Protein AF-A0A7W4JWF0-F1 (afdb_monomer_lite)

Radius of gyration: 12.99 Å; chains: 1; bounding box: 32×18×31 Å

pLDDT: mean 74.89, std 12.74, range [34.5, 87.12]

Secondary structure (DSSP, 8-state):
--PPP-HHHHHHHHTT--HHHHHHTPPPTTSPPPPHHHHHHHHHHHHHHHHHHHHHT-GGGG-

Organism: NCBI:txid142834

Structure (mmCIF, N/CA/C/O backbone):
data_AF-A0A7W4JWF0-F1
#
_entry.id   AF-A0A7W4JWF0-F1
#
loop_
_atom_site.group_PDB
_atom_site.id
_atom_site.type_symbol
_atom_site.label_atom_id
_atom_site.label_alt_id
_atom_site.label_comp_id
_atom_site.label_asym_id
_atom_site.label_entity_id
_atom_site.label_seq_id
_atom_site.pdbx_PDB_ins_code
_atom_site.Cartn_x
_atom_site.Cartn_y
_atom_site.Cartn_z
_atom_site.occupancy
_atom_site.B_iso_or_equiv
_atom_site.auth_seq_id
_atom_site.auth_comp_id
_atom_site.auth_asym_id
_atom_site.auth_atom_id
_atom_site.pdbx_PDB_model_num
ATOM 1 N N . MET A 1 1 ? -21.430 -5.855 1.736 1.00 34.50 1 MET A N 1
ATOM 2 C CA . MET A 1 1 ? -20.287 -4.918 1.691 1.00 34.50 1 MET A CA 1
ATOM 3 C C . MET A 1 1 ? -19.495 -5.226 0.432 1.00 34.50 1 MET A C 1
ATOM 5 O O . MET A 1 1 ? -18.906 -6.293 0.353 1.00 34.50 1 MET A O 1
ATOM 9 N N . THR A 1 2 ? -19.547 -4.375 -0.589 1.00 35.03 2 THR A N 1
ATOM 10 C CA . THR A 1 2 ? -18.681 -4.505 -1.769 1.00 35.03 2 THR A CA 1
ATOM 11 C C . THR A 1 2 ? -17.345 -3.870 -1.420 1.00 35.03 2 THR A C 1
ATOM 13 O O . THR A 1 2 ? -17.269 -2.656 -1.241 1.00 35.03 2 THR A O 1
ATOM 16 N N . ILE A 1 3 ? -16.303 -4.688 -1.262 1.00 49.78 3 ILE A N 1
ATOM 17 C CA . ILE A 1 3 ? -14.934 -4.184 -1.138 1.00 49.78 3 ILE A CA 1
ATOM 18 C C . ILE A 1 3 ? -14.629 -3.500 -2.477 1.00 49.78 3 ILE A C 1
ATOM 20 O O . ILE A 1 3 ? -14.715 -4.168 -3.511 1.00 49.78 3 ILE A O 1
ATOM 24 N N . PRO A 1 4 ? -14.364 -2.181 -2.511 1.00 53.38 4 PRO A N 1
ATOM 25 C CA . PRO A 1 4 ? -14.062 -1.514 -3.766 1.00 53.38 4 PRO A CA 1
ATOM 26 C C . PRO A 1 4 ? -12.850 -2.198 -4.395 1.00 53.38 4 PRO A C 1
ATOM 28 O O . PRO A 1 4 ? -11.870 -2.484 -3.709 1.00 53.38 4 PRO A O 1
ATOM 31 N N . TYR A 1 5 ? -12.921 -2.481 -5.697 1.00 61.69 5 TYR A N 1
ATOM 32 C CA . TYR A 1 5 ? -11.739 -2.899 -6.439 1.00 61.69 5 TYR A CA 1
ATOM 33 C C . TYR A 1 5 ? -10.674 -1.817 -6.243 1.00 61.69 5 TYR A C 1
ATOM 35 O O . TYR A 1 5 ? -10.947 -0.635 -6.461 1.00 61.69 5 TYR A O 1
ATOM 43 N N . LEU A 1 6 ? -9.491 -2.214 -5.777 1.00 74.88 6 LEU A N 1
ATOM 44 C CA . LEU A 1 6 ? -8.380 -1.316 -5.480 1.00 74.88 6 LEU A CA 1
ATOM 45 C C . LEU A 1 6 ? -7.291 -1.547 -6.528 1.00 74.88 6 LEU A C 1
ATOM 47 O O . LEU A 1 6 ? -6.404 -2.374 -6.311 1.00 74.88 6 LEU A O 1
ATOM 51 N N . PRO A 1 7 ? -7.328 -0.824 -7.668 1.00 79.06 7 PRO A N 1
ATOM 52 C CA . PRO A 1 7 ? -6.350 -0.984 -8.737 1.00 79.06 7 PRO A CA 1
ATOM 53 C C . PRO A 1 7 ? -4.908 -0.876 -8.244 1.00 79.06 7 PRO A C 1
ATOM 55 O O . PRO A 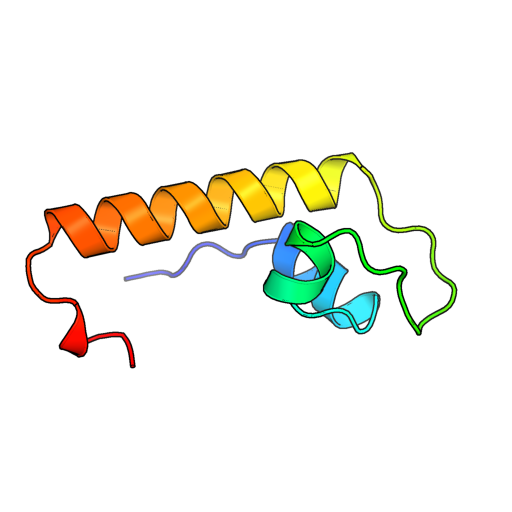1 7 ? -4.035 -1.546 -8.778 1.00 79.06 7 PRO A O 1
ATOM 58 N N . CYS A 1 8 ? -4.654 -0.069 -7.209 1.00 80.38 8 CYS A N 1
ATOM 59 C CA . CYS A 1 8 ? -3.334 0.048 -6.604 1.00 80.38 8 CYS A CA 1
ATOM 60 C C . CYS A 1 8 ? -2.827 -1.280 -6.027 1.00 80.38 8 CYS A C 1
ATOM 62 O O . CYS A 1 8 ? -1.673 -1.612 -6.275 1.00 80.38 8 CYS A O 1
ATOM 64 N N . LEU A 1 9 ? -3.670 -2.066 -5.351 1.00 81.88 9 LEU A N 1
ATOM 65 C CA . LEU A 1 9 ? -3.285 -3.365 -4.791 1.00 81.88 9 LEU A CA 1
ATOM 66 C C . LEU A 1 9 ? -2.993 -4.393 -5.887 1.00 81.88 9 LEU A C 1
ATOM 68 O O . LEU A 1 9 ? -1.985 -5.086 -5.813 1.00 81.88 9 LEU A O 1
ATOM 72 N N . ALA A 1 10 ? -3.796 -4.416 -6.954 1.00 83.88 10 ALA A N 1
ATOM 73 C CA . ALA A 1 10 ? -3.540 -5.277 -8.112 1.00 83.88 10 ALA A CA 1
ATOM 74 C C . ALA A 1 10 ? -2.208 -4.939 -8.812 1.00 83.88 10 ALA A C 1
ATOM 76 O O . ALA A 1 10 ? -1.545 -5.808 -9.374 1.00 83.88 10 ALA A O 1
ATOM 77 N N . GLN A 1 11 ? -1.789 -3.669 -8.787 1.00 82.56 11 GLN A N 1
ATOM 78 C CA . GLN A 1 11 ? -0.473 -3.266 -9.295 1.00 82.56 11 GLN A CA 1
ATOM 79 C C . GLN A 1 11 ? 0.661 -3.689 -8.354 1.00 82.56 11 GLN A C 1
ATOM 81 O O . GLN A 1 11 ? 1.734 -4.037 -8.839 1.00 82.56 11 GLN A O 1
ATOM 86 N N . MET A 1 12 ? 0.433 -3.698 -7.035 1.00 81.75 12 MET A N 1
ATOM 87 C CA . MET A 1 12 ? 1.405 -4.216 -6.062 1.00 81.75 12 MET A CA 1
ATOM 88 C C . MET A 1 12 ? 1.626 -5.719 -6.232 1.00 81.75 12 MET A C 1
ATOM 90 O O . MET A 1 12 ? 2.769 -6.168 -6.294 1.00 81.75 12 MET A O 1
ATOM 94 N N . GLU A 1 13 ? 0.544 -6.473 -6.420 1.00 83.81 13 GLU A N 1
ATOM 95 C CA . GLU A 1 13 ? 0.589 -7.909 -6.703 1.00 83.81 13 GLU A CA 1
ATOM 96 C C . GLU A 1 13 ? 1.384 -8.209 -7.982 1.00 83.81 13 GLU A C 1
ATOM 98 O O . GLU A 1 13 ? 2.315 -9.009 -7.961 1.00 83.81 13 GLU A O 1
ATOM 103 N N . LYS A 1 14 ? 1.112 -7.487 -9.079 1.00 83.38 14 LYS A N 1
ATOM 104 C CA . LYS A 1 14 ? 1.887 -7.604 -10.331 1.00 83.38 14 LYS A CA 1
ATOM 105 C C . LYS A 1 14 ? 3.362 -7.252 -10.161 1.00 83.38 14 LYS A C 1
ATOM 107 O O . LYS A 1 14 ? 4.215 -7.850 -10.810 1.00 83.38 14 LYS A O 1
ATOM 112 N N . ALA A 1 15 ? 3.656 -6.276 -9.308 1.00 80.56 15 ALA A N 1
ATOM 113 C CA . ALA A 1 15 ? 5.019 -5.878 -8.992 1.00 80.56 15 ALA A CA 1
ATOM 114 C C . ALA A 1 15 ? 5.728 -6.879 -8.057 1.00 80.56 15 ALA A C 1
ATOM 116 O O . ALA A 1 15 ? 6.935 -6.738 -7.843 1.00 80.56 15 ALA A O 1
ATOM 117 N N . ASN A 1 16 ? 5.019 -7.886 -7.537 1.00 85.44 16 ASN A N 1
ATOM 118 C CA . ASN A 1 16 ? 5.498 -8.829 -6.530 1.00 85.44 16 ASN A CA 1
ATOM 119 C C . ASN A 1 16 ? 6.076 -8.107 -5.300 1.00 85.44 16 ASN A C 1
ATOM 121 O O . ASN A 1 16 ? 7.215 -8.344 -4.886 1.00 85.44 16 ASN A O 1
ATOM 125 N N . VAL A 1 17 ? 5.297 -7.152 -4.784 1.00 85.00 17 VAL A N 1
ATOM 126 C CA . VAL A 1 17 ? 5.600 -6.356 -3.589 1.00 85.00 17 VAL A CA 1
ATOM 127 C C . VAL A 1 17 ? 4.361 -6.305 -2.713 1.00 85.00 17 VAL A C 1
ATOM 129 O O . VAL A 1 17 ? 3.264 -6.025 -3.191 1.00 85.00 17 VAL A O 1
ATOM 132 N N . THR A 1 18 ? 4.525 -6.536 -1.419 1.00 84.56 18 THR A N 1
ATOM 133 C CA . THR A 1 18 ? 3.436 -6.364 -0.452 1.00 84.56 18 THR A CA 1
ATOM 134 C C . THR A 1 18 ? 3.174 -4.884 -0.165 1.00 84.56 18 THR A C 1
ATOM 136 O O . THR A 1 18 ? 4.023 -4.017 -0.372 1.00 84.56 18 THR A O 1
ATOM 139 N N . VAL A 1 19 ? 1.995 -4.563 0.373 1.00 80.44 19 VAL A N 1
ATOM 140 C CA . VAL A 1 19 ? 1.671 -3.186 0.788 1.00 80.44 19 VAL A CA 1
ATOM 141 C C . VAL A 1 19 ? 2.727 -2.628 1.746 1.00 80.44 19 VAL A C 1
ATOM 143 O O . VAL A 1 19 ? 3.195 -1.511 1.547 1.00 80.44 19 VAL A O 1
ATOM 146 N N . PHE A 1 20 ? 3.153 -3.410 2.737 1.00 84.00 20 PHE A N 1
ATOM 147 C CA . PHE A 1 20 ? 4.142 -2.981 3.728 1.00 84.00 20 PHE A CA 1
ATOM 148 C C . PHE A 1 20 ? 5.500 -2.682 3.095 1.00 84.00 20 PHE A C 1
ATOM 150 O O . PHE A 1 20 ? 6.073 -1.618 3.322 1.00 84.00 20 PHE A O 1
ATOM 157 N N . GLU A 1 21 ? 5.972 -3.555 2.210 1.00 84.62 21 GLU A N 1
ATOM 158 C CA . GLU A 1 21 ? 7.226 -3.340 1.489 1.00 84.62 21 GLU A CA 1
ATOM 159 C C . GLU A 1 21 ? 7.162 -2.103 0.584 1.00 84.62 21 GLU A C 1
ATOM 161 O O . GLU A 1 21 ? 8.116 -1.322 0.517 1.00 84.62 21 GLU A O 1
ATOM 166 N N . ALA A 1 22 ? 6.019 -1.868 -0.067 1.00 80.62 22 ALA A N 1
ATOM 167 C CA . ALA A 1 22 ? 5.791 -0.662 -0.854 1.00 80.62 22 ALA A CA 1
ATOM 168 C C . ALA A 1 22 ? 5.829 0.604 0.021 1.00 80.62 22 ALA A C 1
ATOM 170 O O . ALA A 1 22 ? 6.397 1.622 -0.390 1.00 80.62 22 ALA A O 1
ATOM 171 N N . LEU A 1 23 ? 5.262 0.555 1.232 1.00 81.69 23 LEU A N 1
ATOM 172 C CA . LEU A 1 23 ? 5.260 1.670 2.188 1.00 81.69 23 LEU A CA 1
ATOM 173 C C . LEU A 1 23 ? 6.657 1.985 2.725 1.00 81.69 23 LEU A C 1
ATOM 175 O O . LEU A 1 23 ? 7.017 3.164 2.786 1.00 81.69 23 LEU A O 1
ATOM 179 N N . GLU A 1 24 ? 7.448 0.953 3.016 1.00 84.69 24 GLU A N 1
ATOM 180 C CA . GLU A 1 24 ? 8.866 1.034 3.399 1.00 84.69 24 GLU A CA 1
ATOM 181 C C . GLU A 1 24 ? 9.764 1.503 2.242 1.00 84.69 24 GLU A C 1
ATOM 183 O O . GLU A 1 24 ? 10.908 1.900 2.446 1.00 84.69 24 GLU A O 1
ATOM 188 N N . GLY A 1 25 ? 9.246 1.499 1.011 1.00 77.50 25 GLY A N 1
ATOM 189 C CA . GLY A 1 25 ? 9.983 1.910 -0.179 1.00 77.50 25 GLY A CA 1
ATOM 190 C C . GLY A 1 25 ? 10.966 0.872 -0.696 1.00 77.50 25 GLY A C 1
ATOM 191 O O . GLY A 1 25 ? 11.905 1.235 -1.409 1.00 77.50 25 GLY A O 1
ATOM 192 N N . LYS A 1 26 ? 10.732 -0.406 -0.391 1.00 79.50 26 LYS A N 1
ATOM 193 C CA . LYS A 1 26 ? 11.456 -1.508 -1.020 1.00 79.50 26 LYS A CA 1
ATOM 194 C C . LYS A 1 26 ? 11.198 -1.517 -2.523 1.00 79.50 26 LYS A C 1
ATOM 196 O O . LYS A 1 26 ? 10.130 -1.142 -3.010 1.00 79.50 26 LYS A O 1
ATOM 201 N N . ARG A 1 27 ? 12.224 -1.921 -3.267 1.00 73.94 27 ARG A N 1
ATOM 202 C CA . ARG A 1 27 ? 12.147 -2.022 -4.723 1.00 73.94 27 ARG A CA 1
ATOM 203 C C . ARG A 1 27 ? 11.390 -3.290 -5.123 1.00 73.94 27 ARG A C 1
ATOM 205 O O . ARG A 1 27 ? 11.586 -4.319 -4.479 1.00 73.94 27 ARG A O 1
ATOM 212 N N . PRO A 1 28 ? 10.597 -3.244 -6.205 1.00 76.31 28 PRO A N 1
ATOM 213 C CA . PRO A 1 28 ? 9.973 -4.436 -6.752 1.00 76.31 28 PRO A CA 1
ATOM 214 C C . PRO A 1 28 ? 10.973 -5.495 -7.183 1.00 76.31 28 PRO A C 1
ATOM 216 O O . PRO A 1 28 ? 11.923 -5.210 -7.912 1.00 76.31 28 PRO A O 1
ATOM 219 N N . SER A 1 29 ? 10.717 -6.730 -6.759 1.00 73.00 29 SER A N 1
ATOM 220 C CA . SER A 1 29 ? 11.493 -7.908 -7.158 1.00 73.00 29 SER A CA 1
ATOM 221 C C . SER A 1 29 ? 11.247 -8.299 -8.621 1.00 73.00 29 SER A C 1
ATOM 223 O O . SER A 1 29 ? 12.099 -8.913 -9.254 1.00 73.00 29 SER A O 1
ATOM 225 N N . SER A 1 30 ? 10.117 -7.869 -9.186 1.00 71.88 30 SER A N 1
ATOM 226 C CA . SER A 1 30 ? 9.720 -8.047 -10.590 1.00 71.88 30 SER A CA 1
ATOM 227 C C . SER A 1 30 ? 10.536 -7.225 -11.600 1.00 71.88 30 SER A C 1
ATOM 229 O O . SER A 1 30 ? 10.308 -7.336 -12.804 1.00 71.88 30 SER A O 1
ATOM 231 N N . GLY A 1 31 ? 11.437 -6.345 -11.145 1.00 68.00 31 GLY A N 1
ATOM 232 C CA . GLY A 1 31 ? 12.193 -5.433 -12.014 1.00 68.00 31 GLY A CA 1
ATOM 233 C C . GLY A 1 31 ? 11.344 -4.333 -12.665 1.00 68.00 31 GLY A C 1
ATOM 234 O O . GLY A 1 31 ? 11.876 -3.489 -13.385 1.00 68.00 31 GLY A O 1
ATOM 235 N N . THR A 1 32 ? 10.034 -4.297 -12.404 1.00 67.25 32 THR A N 1
ATOM 236 C CA . THR A 1 32 ? 9.149 -3.235 -12.883 1.00 67.25 32 THR A CA 1
ATOM 237 C C . THR A 1 32 ? 9.293 -2.012 -11.984 1.00 67.25 32 THR A C 1
ATOM 239 O O . THR A 1 32 ? 9.259 -2.117 -10.760 1.00 67.25 32 THR A O 1
ATOM 242 N N . ALA A 1 33 ? 9.446 -0.825 -12.572 1.00 66.12 33 ALA A N 1
ATOM 243 C CA . ALA A 1 33 ? 9.443 0.410 -11.798 1.00 66.12 33 ALA A CA 1
ATOM 244 C C . ALA A 1 33 ? 8.063 0.603 -11.150 1.00 66.12 33 ALA A C 1
ATOM 246 O O . ALA A 1 33 ? 7.046 0.705 -11.839 1.00 66.12 33 ALA A O 1
ATOM 247 N N . GLN A 1 34 ? 8.016 0.659 -9.819 1.00 69.50 34 GLN A N 1
ATOM 248 C CA . GLN A 1 34 ? 6.777 0.956 -9.110 1.00 69.50 34 GLN A CA 1
ATOM 249 C C . GLN A 1 34 ? 6.391 2.410 -9.383 1.00 69.50 34 GLN A C 1
ATOM 251 O O . GLN A 1 34 ? 7.165 3.328 -9.104 1.00 69.50 34 GLN A O 1
ATOM 256 N N . SER A 1 35 ? 5.188 2.640 -9.910 1.00 77.69 35 SER A N 1
ATOM 257 C CA . SER A 1 35 ? 4.704 4.009 -10.085 1.00 77.69 35 SER A CA 1
ATOM 258 C C . SER A 1 35 ? 4.583 4.701 -8.729 1.00 77.69 35 SER A C 1
ATOM 260 O O . SER A 1 35 ? 3.942 4.186 -7.806 1.00 77.69 35 SER A O 1
ATOM 262 N N . ILE A 1 36 ? 5.129 5.914 -8.643 1.00 78.06 36 ILE A N 1
ATOM 263 C CA . ILE A 1 36 ? 5.008 6.794 -7.473 1.00 78.06 36 ILE A CA 1
ATOM 264 C C . ILE A 1 36 ? 3.526 7.028 -7.131 1.00 78.06 36 ILE A C 1
ATOM 266 O O . ILE A 1 36 ? 3.152 7.084 -5.960 1.00 78.06 36 ILE A O 1
ATOM 270 N N . PHE A 1 37 ? 2.665 7.074 -8.152 1.00 79.25 37 PHE A N 1
ATOM 271 C CA . PHE A 1 37 ? 1.223 7.224 -7.994 1.00 79.25 37 PHE A CA 1
ATOM 272 C C . PHE A 1 37 ? 0.577 6.020 -7.292 1.00 79.25 37 PHE A C 1
ATOM 274 O O . PHE A 1 37 ? -0.181 6.190 -6.337 1.00 79.25 37 PHE A O 1
ATOM 281 N N . TRP A 1 38 ? 0.921 4.793 -7.703 1.00 80.88 38 TRP A N 1
ATOM 282 C CA . TRP A 1 38 ? 0.395 3.574 -7.074 1.00 80.88 38 TRP A CA 1
ATOM 283 C C . TRP A 1 38 ? 0.844 3.462 -5.618 1.00 80.88 38 TRP A C 1
ATOM 285 O O . TRP A 1 38 ? 0.047 3.088 -4.756 1.00 80.88 38 TRP A O 1
ATOM 295 N N . LYS A 1 39 ? 2.085 3.859 -5.323 1.00 79.38 39 LYS A N 1
ATOM 296 C CA . LYS A 1 39 ? 2.606 3.924 -3.955 1.00 79.38 39 LYS A CA 1
ATOM 297 C C . LYS A 1 39 ? 1.828 4.925 -3.092 1.00 79.38 39 LYS A C 1
ATOM 299 O O . LYS A 1 39 ? 1.410 4.577 -1.989 1.00 79.38 39 LYS A O 1
ATOM 304 N N . ALA A 1 40 ? 1.573 6.132 -3.600 1.00 84.19 40 ALA A N 1
ATOM 305 C CA . ALA A 1 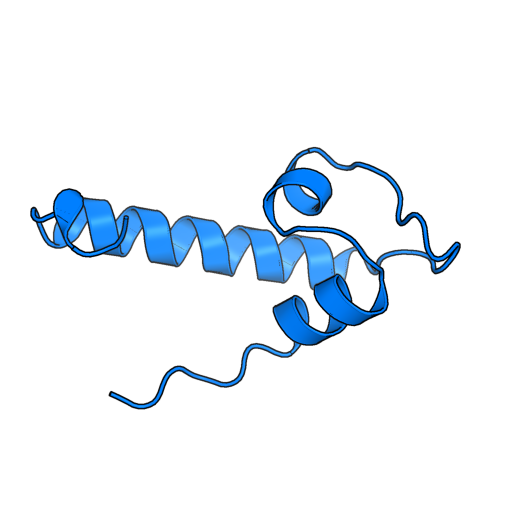40 ? 0.805 7.155 -2.885 1.00 84.19 40 ALA A CA 1
ATOM 306 C C . ALA A 1 40 ? -0.644 6.720 -2.603 1.00 84.19 40 ALA A C 1
ATOM 308 O O . ALA A 1 40 ? -1.141 6.897 -1.491 1.00 84.19 40 ALA A 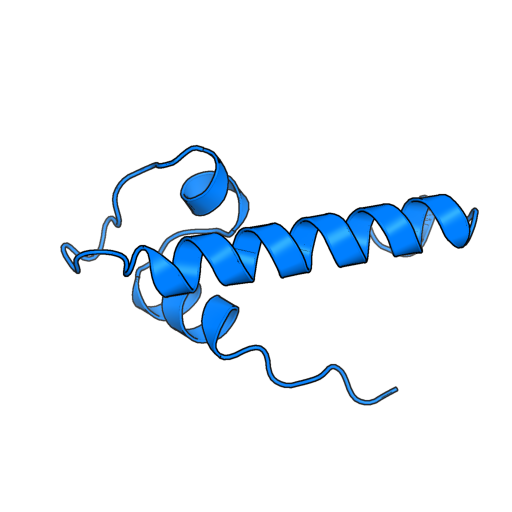O 1
ATOM 309 N N . MET A 1 41 ? -1.316 6.094 -3.573 1.00 84.00 41 MET A N 1
ATOM 310 C CA . MET A 1 41 ? -2.680 5.594 -3.367 1.00 84.00 41 MET A CA 1
ATOM 311 C C . MET A 1 41 ? -2.742 4.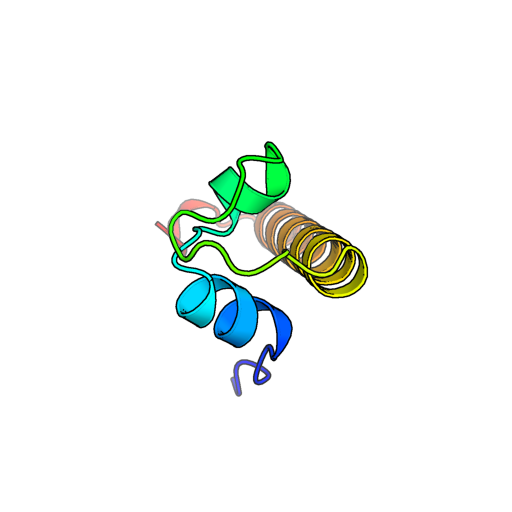418 -2.396 1.00 84.00 41 MET A C 1
ATOM 313 O O . MET A 1 41 ? -3.664 4.345 -1.591 1.00 84.00 41 MET A O 1
ATOM 317 N N . THR A 1 42 ? -1.752 3.527 -2.436 1.00 85.19 42 THR A N 1
ATOM 318 C CA . THR A 1 42 ? -1.647 2.410 -1.486 1.00 85.19 42 THR A CA 1
ATOM 319 C C . THR A 1 42 ? -1.460 2.917 -0.057 1.00 85.19 42 THR A C 1
ATOM 321 O O . THR A 1 42 ? -2.114 2.424 0.857 1.00 85.19 42 THR A O 1
ATOM 324 N N . ARG A 1 43 ? -0.645 3.964 0.135 1.00 87.12 43 ARG A N 1
ATOM 325 C CA . ARG A 1 43 ? -0.501 4.650 1.428 1.00 87.12 43 ARG A CA 1
ATOM 326 C C . ARG A 1 43 ? -1.817 5.226 1.929 1.00 87.12 43 ARG A C 1
ATOM 328 O O . ARG A 1 43 ? -2.218 4.920 3.045 1.00 87.12 43 ARG A O 1
ATOM 335 N N . ARG A 1 44 ? -2.519 5.986 1.090 1.00 86.19 44 ARG A N 1
ATOM 336 C CA . ARG A 1 44 ? -3.805 6.587 1.465 1.00 86.19 44 ARG A CA 1
ATOM 337 C C . ARG A 1 44 ? -4.867 5.536 1.796 1.00 86.19 44 ARG A C 1
ATOM 339 O O . ARG A 1 44 ? -5.662 5.729 2.710 1.00 86.19 44 ARG A O 1
ATOM 346 N N . TRP A 1 45 ? -4.882 4.429 1.054 1.00 85.50 45 TRP A N 1
ATOM 347 C CA . TRP A 1 45 ? -5.752 3.293 1.345 1.00 85.50 45 TRP A CA 1
ATOM 348 C C . TRP A 1 45 ? -5.442 2.682 2.716 1.00 85.50 45 TRP A C 1
ATOM 350 O O . TRP A 1 45 ? -6.352 2.529 3.527 1.00 85.50 45 TRP A O 1
ATOM 360 N N . HIS A 1 46 ? -4.166 2.402 2.992 1.00 86.06 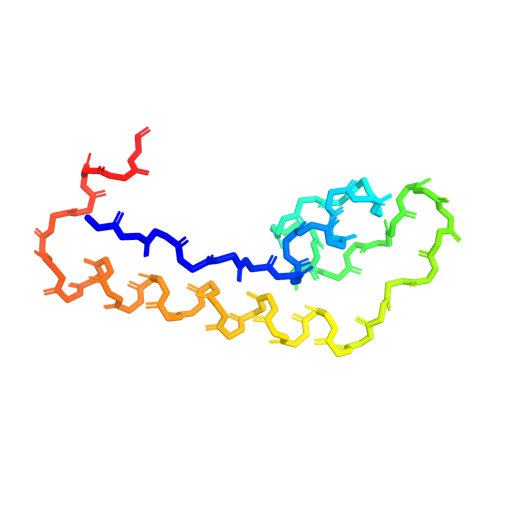46 HIS A N 1
ATOM 361 C CA . HIS A 1 46 ? -3.725 1.841 4.267 1.00 86.06 46 HIS A CA 1
ATOM 362 C C . HIS A 1 46 ? -4.085 2.759 5.444 1.00 86.06 46 HIS A C 1
ATOM 364 O O . HIS A 1 46 ? -4.697 2.310 6.406 1.00 86.06 46 HIS A O 1
ATOM 370 N N . GLU A 1 47 ? -3.783 4.056 5.343 1.00 87.06 47 GLU A N 1
ATOM 371 C CA . GLU A 1 47 ? -4.140 5.055 6.360 1.00 87.06 47 GLU A CA 1
ATOM 372 C C . GLU A 1 47 ? -5.653 5.091 6.611 1.00 87.06 47 GLU A C 1
ATOM 374 O O . GLU A 1 47 ? -6.092 5.072 7.758 1.00 87.06 47 GLU A O 1
ATOM 379 N N . SER A 1 48 ? -6.464 5.058 5.547 1.00 84.06 48 SER A N 1
ATOM 380 C CA . SER A 1 48 ? -7.922 5.035 5.678 1.00 84.06 48 SER A CA 1
ATOM 381 C C . SER A 1 48 ? -8.437 3.768 6.360 1.00 84.06 48 SER A C 1
ATOM 383 O O . SER A 1 48 ? -9.409 3.855 7.111 1.00 84.06 48 SER A O 1
ATOM 385 N N . ILE A 1 49 ? -7.838 2.603 6.096 1.00 83.19 49 ILE A N 1
ATOM 386 C CA . ILE A 1 49 ? -8.202 1.362 6.787 1.00 83.19 49 ILE A CA 1
ATOM 387 C C . ILE A 1 49 ? -7.829 1.450 8.260 1.00 83.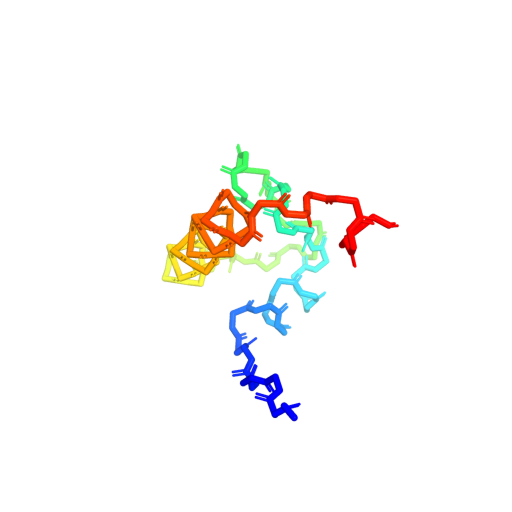19 49 ILE A C 1
ATOM 389 O O . ILE A 1 49 ? -8.688 1.191 9.095 1.00 83.19 49 ILE A O 1
ATOM 393 N N . MET A 1 50 ? -6.608 1.876 8.584 1.00 83.38 50 MET A N 1
ATOM 394 C CA . MET A 1 50 ? -6.160 1.997 9.974 1.00 83.38 50 MET A CA 1
ATOM 395 C C . MET A 1 50 ? -7.053 2.952 10.767 1.00 83.38 50 MET A C 1
ATOM 397 O O . MET A 1 50 ? -7.546 2.582 11.827 1.00 83.38 50 MET A O 1
ATOM 401 N N . THR A 1 51 ? -7.386 4.121 10.210 1.00 83.94 51 THR A N 1
ATOM 402 C CA . THR A 1 51 ? -8.334 5.055 10.841 1.00 83.94 51 THR A CA 1
ATOM 403 C C . THR A 1 51 ? -9.719 4.434 11.044 1.00 83.94 51 THR A C 1
ATOM 405 O O . THR A 1 51 ? -10.365 4.685 12.060 1.00 83.94 51 THR A O 1
ATOM 408 N N . ASN A 1 52 ? -10.210 3.630 10.097 1.00 80.38 52 ASN A N 1
ATOM 409 C CA . ASN A 1 52 ? -11.498 2.952 10.249 1.00 80.38 52 ASN A CA 1
ATOM 410 C C . ASN A 1 52 ? -11.445 1.851 11.316 1.00 80.38 52 ASN A C 1
ATOM 412 O O . ASN A 1 52 ? -12.393 1.733 12.090 1.00 80.38 52 ASN A O 1
ATOM 416 N N . ILE A 1 53 ? -10.348 1.094 11.395 1.00 79.81 53 ILE A N 1
ATOM 417 C CA . ILE A 1 53 ? -10.124 0.082 12.435 1.00 79.81 53 ILE A CA 1
ATOM 418 C C . ILE A 1 53 ? -10.101 0.755 13.811 1.00 79.81 53 ILE A C 1
ATOM 420 O O . ILE A 1 53 ? -10.891 0.381 14.678 1.00 79.81 53 ILE A O 1
ATOM 424 N N . GLU A 1 54 ? -9.296 1.808 13.978 1.00 81.38 54 GLU A N 1
ATOM 425 C CA . GLU A 1 54 ? -9.203 2.600 15.214 1.00 81.38 54 GLU A CA 1
ATOM 426 C C . GLU A 1 54 ? -10.566 3.156 15.649 1.00 81.38 54 GLU A C 1
ATOM 428 O O . GLU A 1 54 ? -10.920 3.098 16.825 1.00 81.38 54 GLU A O 1
ATOM 433 N N . ARG A 1 55 ? -11.368 3.657 14.700 1.00 79.62 55 ARG A N 1
ATOM 434 C CA . ARG A 1 55 ? -12.713 4.192 14.973 1.00 79.62 55 ARG A CA 1
ATOM 435 C C . ARG A 1 55 ? -13.758 3.120 15.260 1.00 79.62 55 ARG A C 1
ATOM 437 O O . ARG A 1 55 ? -14.720 3.406 15.965 1.00 79.62 55 ARG A O 1
ATOM 444 N N . SER A 1 56 ? -13.608 1.921 14.700 1.00 73.25 56 SER A N 1
ATOM 445 C CA . SER A 1 56 ? -14.564 0.823 14.886 1.00 73.25 56 SER A CA 1
ATOM 446 C C . SER A 1 56 ? -14.487 0.177 16.273 1.00 73.25 56 SER A C 1
ATOM 448 O O . SER A 1 56 ? -15.411 -0.531 16.663 1.00 73.25 56 SER A O 1
ATOM 450 N N . GLY A 1 57 ? -13.410 0.424 17.032 1.00 61.34 57 GLY A N 1
ATOM 451 C CA . GLY A 1 57 ? -13.248 -0.075 18.400 1.00 61.34 57 GLY A CA 1
ATOM 452 C C . GLY A 1 57 ? -13.097 -1.598 18.523 1.00 61.34 57 GLY A C 1
ATOM 453 O O . GLY A 1 57 ? -13.088 -2.104 19.641 1.00 61.34 57 GLY A O 1
ATOM 454 N N . GLN A 1 58 ? -12.977 -2.330 17.408 1.00 60.88 58 GLN A N 1
ATOM 455 C CA . GLN A 1 58 ? -12.789 -3.786 17.370 1.00 60.88 58 GLN A CA 1
ATOM 456 C C . GLN A 1 58 ? -11.576 -4.149 16.495 1.00 60.88 58 GLN A C 1
ATOM 458 O O . GLN A 1 58 ? -11.741 -4.597 15.359 1.00 60.88 58 GLN A O 1
ATOM 463 N N . PRO A 1 59 ? -10.347 -3.939 17.000 1.00 58.31 59 PRO A N 1
ATOM 464 C CA . PRO A 1 59 ? -9.122 -4.259 16.264 1.00 58.31 59 PRO A CA 1
ATOM 465 C C . PRO A 1 59 ? -8.983 -5.758 15.943 1.00 58.31 59 PRO A C 1
ATOM 467 O O . PRO A 1 59 ? -8.378 -6.107 14.934 1.00 58.31 59 PRO A O 1
ATOM 470 N N . ASP A 1 60 ? -9.603 -6.632 16.741 1.00 57.31 60 ASP A N 1
ATOM 471 C CA . ASP A 1 60 ? -9.466 -8.092 16.640 1.00 57.31 60 ASP A CA 1
ATOM 472 C C . ASP A 1 60 ? -10.274 -8.740 15.498 1.00 57.31 60 ASP A C 1
ATOM 474 O O . ASP A 1 60 ? -10.114 -9.925 15.231 1.00 57.31 60 ASP A O 1
ATOM 478 N N . LEU A 1 61 ? -11.147 -7.998 14.805 1.00 54.47 61 LEU A N 1
ATOM 479 C CA . LEU A 1 61 ? -11.970 -8.532 13.702 1.00 54.47 61 LEU A CA 1
ATOM 480 C C . LEU A 1 61 ? -11.251 -8.591 12.344 1.00 54.47 61 LEU A C 1
ATOM 482 O O . LEU A 1 61 ? -11.836 -9.052 11.363 1.00 54.47 61 LEU A O 1
ATOM 486 N N . PHE A 1 62 ? -10.014 -8.097 12.273 1.00 50.84 62 PHE A N 1
ATOM 487 C CA . PHE A 1 62 ? -9.251 -7.951 11.030 1.00 50.84 62 PHE A CA 1
ATOM 488 C C . PHE A 1 62 ? -7.879 -8.657 11.059 1.00 50.84 62 PHE A C 1
ATOM 490 O O . PHE A 1 62 ? -7.080 -8.443 10.144 1.00 50.84 62 PHE A O 1
ATOM 497 N N . LEU A 1 63 ? -7.621 -9.479 12.087 1.00 44.66 63 LEU A N 1
ATOM 498 C CA . LEU A 1 63 ? -6.475 -10.396 12.212 1.00 44.66 63 LEU A CA 1
ATOM 499 C C . LEU A 1 63 ? -6.913 -11.838 11.923 1.00 44.66 63 LEU A C 1
ATOM 501 O O . LEU A 1 63 ? -6.091 -12.579 11.341 1.00 44.66 63 LEU A O 1
#

Sequence (63 aa):
MTIPYLPCLAQMEKANVTVFEALEGKRPSSGTAQSIFWKAMTRRWHESIMTNIERSGQPDLFL

Foldseek 3Di:
DDPPPLVLCVLCVVLVHDLVCLQVVHHRPNPDGRDPVSSVSSVVVVVVVVVVCVVVPCVPVPD